Protein AF-A0A2H5QNN0-F1 (afdb_monomer_lite)

InterPro domains:
  IPR008030 NmrA-like domain [PF05368] (2-90)
  IPR036291 NAD(P)-binding domain superfamily [SSF51735] (2-93)
  IPR050608 NmrA-type oxidoreductase, Isoflavone reductase subfamily [PTHR43349] (1-93)

Organism: Citrus unshiu (NCBI:txid55188)

Foldseek 3Di:
DQLVCLVVVHAAEAEDADCPPPPRDPVNVVVVVVCVVSPYHYDHDDLVPQLVVLLVVLLVDQEEEDADEPVVVVSVVSNVVSNVSSVRHPYYHYDYDDDD

Structure (mmCIF, N/CA/C/O backbone):
data_AF-A0A2H5QNN0-F1
#
_entry.id   AF-A0A2H5QNN0-F1
#
loop_
_atom_site.group_PDB
_atom_site.id
_atom_site.type_symbol
_atom_site.label_atom_id
_atom_site.label_alt_id
_atom_site.label_comp_id
_atom_site.label_asym_id
_atom_site.label_entity_id
_atom_site.label_seq_id
_atom_site.pdbx_PDB_ins_code
_atom_site.Cartn_x
_atom_site.Cartn_y
_atom_site.Cartn_z
_atom_site.occupancy
_atom_site.B_iso_or_equiv
_atom_site.auth_seq_id
_atom_site.auth_comp_id
_atom_site.auth_asym_id
_atom_site.auth_atom_id
_atom_site.pdbx_PDB_model_num
ATOM 1 N N . MET A 1 1 ? -7.470 10.898 -0.397 1.00 76.50 1 MET A N 1
ATOM 2 C CA . MET A 1 1 ? -7.810 9.604 -1.027 1.00 76.50 1 MET A CA 1
ATOM 3 C C . MET A 1 1 ? -7.682 8.429 -0.063 1.00 76.50 1 MET A C 1
ATOM 5 O O . MET A 1 1 ? -8.671 7.745 0.142 1.00 76.50 1 MET A O 1
ATOM 9 N N . VAL A 1 2 ? -6.528 8.246 0.592 1.00 81.81 2 VAL A N 1
ATOM 10 C CA . VAL A 1 2 ? -6.312 7.153 1.566 1.00 81.81 2 VAL A CA 1
ATOM 11 C C . VAL A 1 2 ? -7.363 7.146 2.685 1.00 81.81 2 VAL A C 1
ATOM 13 O O . VAL A 1 2 ? -8.036 6.140 2.869 1.00 81.81 2 VAL A O 1
ATOM 16 N N . LYS A 1 3 ? -7.589 8.292 3.349 1.00 82.25 3 LYS A N 1
ATOM 17 C CA . LYS A 1 3 ? -8.613 8.435 4.402 1.00 82.25 3 LYS A CA 1
ATOM 18 C C . LYS A 1 3 ? -9.997 7.963 3.940 1.00 82.25 3 LYS A C 1
ATOM 20 O O . LYS A 1 3 ? -10.622 7.160 4.611 1.00 82.25 3 LYS A O 1
ATOM 25 N N . ALA A 1 4 ? -10.446 8.409 2.766 1.00 81.81 4 ALA A N 1
ATOM 26 C CA . ALA A 1 4 ? -11.753 8.035 2.224 1.00 81.81 4 ALA A CA 1
ATOM 27 C C . ALA A 1 4 ? -11.884 6.522 1.965 1.00 81.81 4 ALA A C 1
ATOM 29 O O . ALA A 1 4 ? -12.950 5.963 2.204 1.00 81.81 4 ALA A O 1
ATOM 30 N N . SER A 1 5 ? -10.806 5.857 1.526 1.00 82.75 5 SER A N 1
ATOM 31 C CA . SER A 1 5 ? -10.792 4.400 1.327 1.00 82.75 5 SER A CA 1
ATOM 32 C C . SER A 1 5 ? -11.016 3.650 2.643 1.00 82.75 5 SER A C 1
ATOM 34 O O . SER A 1 5 ? -11.907 2.807 2.729 1.00 82.75 5 SER A O 1
ATOM 36 N N . VAL A 1 6 ? -10.284 4.046 3.689 1.00 85.44 6 VAL A N 1
ATOM 37 C CA . VAL A 1 6 ? -10.415 3.482 5.041 1.00 85.44 6 VAL A CA 1
ATOM 38 C C . VAL A 1 6 ? -11.810 3.732 5.612 1.00 85.44 6 VAL A C 1
ATOM 40 O O . VAL A 1 6 ? -12.450 2.806 6.100 1.00 85.44 6 VAL A O 1
ATOM 43 N N . PHE A 1 7 ? -12.323 4.961 5.496 1.00 84.06 7 PHE A N 1
ATOM 44 C CA . PHE A 1 7 ? -13.675 5.302 5.953 1.00 84.06 7 PHE A CA 1
ATOM 45 C C . PHE A 1 7 ? -14.778 4.545 5.203 1.00 84.06 7 PHE A C 1
ATOM 47 O O . PHE A 1 7 ? -15.855 4.348 5.755 1.00 84.06 7 PHE A O 1
ATOM 54 N N . SER A 1 8 ? -14.512 4.085 3.979 1.00 83.62 8 SER A N 1
ATOM 55 C CA . SER A 1 8 ? -15.435 3.233 3.216 1.00 83.62 8 SER A CA 1
ATOM 56 C C . SER A 1 8 ? -15.370 1.754 3.625 1.00 83.62 8 SER A C 1
ATOM 58 O O . SER A 1 8 ? -16.044 0.930 3.015 1.00 83.62 8 SER A O 1
ATOM 60 N N . GLY A 1 9 ? -14.558 1.400 4.629 1.00 84.50 9 GLY A N 1
ATOM 61 C CA . GLY A 1 9 ? -14.397 0.031 5.125 1.00 84.50 9 GLY A CA 1
ATOM 62 C C . GLY A 1 9 ? -13.398 -0.821 4.338 1.00 84.50 9 GLY A C 1
ATOM 63 O O . GLY A 1 9 ? -13.276 -2.014 4.608 1.00 84.50 9 GLY A O 1
ATOM 64 N N . HIS A 1 10 ? -12.667 -0.244 3.379 1.00 84.50 10 HIS A N 1
ATOM 65 C CA . HIS A 1 10 ? -11.664 -0.983 2.614 1.00 84.50 10 HIS A CA 1
ATOM 66 C C . HIS A 1 10 ? -10.321 -1.021 3.346 1.00 84.50 10 HIS A C 1
ATOM 68 O O . HIS A 1 10 ? -9.844 -0.010 3.871 1.00 84.50 10 HIS A O 1
ATOM 74 N N . LYS A 1 11 ? -9.658 -2.183 3.317 1.00 84.88 11 LYS A N 1
ATOM 75 C CA . LYS A 1 11 ? -8.284 -2.317 3.808 1.00 84.88 11 LYS A CA 1
ATOM 76 C C . LYS A 1 11 ? -7.351 -1.519 2.898 1.00 84.88 11 LYS A C 1
ATOM 78 O O . LYS A 1 11 ? -7.183 -1.847 1.727 1.00 84.88 11 LYS A O 1
ATOM 83 N N . ALA A 1 12 ? -6.755 -0.461 3.437 1.00 86.62 12 ALA A N 1
ATOM 84 C CA . ALA A 1 12 ? -5.869 0.414 2.685 1.00 86.62 12 ALA A CA 1
ATOM 85 C C . ALA A 1 12 ? -4.400 0.108 2.991 1.00 86.62 12 ALA A C 1
ATOM 87 O O . ALA A 1 12 ? -3.987 0.044 4.151 1.00 86.62 12 ALA A O 1
ATOM 88 N N . TYR A 1 13 ? -3.609 -0.008 1.930 1.00 86.06 13 TYR A N 1
ATOM 89 C CA . TYR A 1 13 ? -2.156 -0.065 1.992 1.00 86.06 13 TYR A CA 1
ATOM 90 C C . TYR A 1 13 ? -1.588 1.229 1.411 1.00 86.06 13 TYR A C 1
ATOM 92 O O . TYR A 1 13 ? -2.081 1.731 0.399 1.00 86.06 13 TYR A O 1
ATOM 100 N N . ALA A 1 14 ? -0.553 1.775 2.041 1.00 85.75 14 ALA A N 1
ATOM 101 C CA . ALA A 1 14 ? 0.161 2.940 1.532 1.00 85.75 14 ALA A CA 1
ATOM 102 C C . ALA A 1 14 ? 1.628 2.581 1.319 1.00 85.75 14 ALA A C 1
ATOM 104 O O . ALA A 1 14 ? 2.332 2.255 2.270 1.00 85.75 14 ALA A O 1
ATOM 105 N N . TYR A 1 15 ? 2.098 2.657 0.075 1.00 84.00 15 TYR A N 1
ATOM 106 C CA . TYR A 1 15 ? 3.515 2.506 -0.232 1.00 84.00 15 TYR A CA 1
ATOM 107 C C . TYR A 1 15 ? 4.197 3.874 -0.182 1.00 84.00 15 TYR A C 1
ATO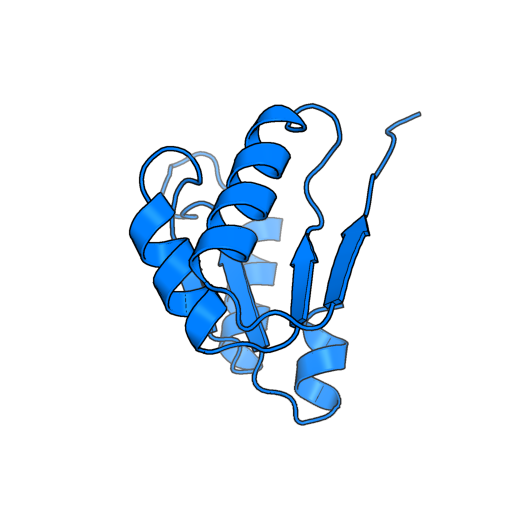M 109 O O . TYR A 1 15 ? 3.795 4.799 -0.892 1.00 84.00 15 TYR A O 1
ATOM 117 N N . ALA A 1 16 ? 5.211 4.021 0.667 1.00 80.00 16 ALA A N 1
ATOM 118 C CA . ALA A 1 16 ? 5.911 5.286 0.850 1.00 80.00 16 ALA A CA 1
ATOM 119 C C . ALA A 1 16 ? 7.423 5.085 0.978 1.00 80.00 16 ALA A C 1
ATOM 121 O O . ALA A 1 16 ? 7.904 4.099 1.537 1.00 80.00 16 ALA A O 1
ATOM 122 N N . ARG A 1 17 ? 8.192 6.072 0.503 1.00 76.69 17 ARG A N 1
ATOM 123 C CA . ARG A 1 17 ? 9.637 6.124 0.753 1.00 76.69 17 ARG A CA 1
ATOM 124 C C . ARG A 1 17 ? 9.884 6.250 2.253 1.00 76.69 17 ARG A C 1
ATOM 126 O O . ARG A 1 17 ? 9.209 7.045 2.907 1.00 76.69 17 ARG A O 1
ATOM 133 N N . SER A 1 18 ? 10.862 5.504 2.773 1.00 70.12 18 SER A N 1
ATOM 134 C CA . SER A 1 18 ? 11.119 5.481 4.214 1.00 70.12 18 SER A CA 1
ATOM 135 C C . SER A 1 18 ? 11.350 6.884 4.772 1.00 70.12 18 SER A C 1
ATOM 137 O O . SER A 1 18 ? 12.173 7.657 4.268 1.00 70.12 18 SER A O 1
ATOM 139 N N . VAL A 1 19 ? 10.625 7.187 5.846 1.00 65.25 19 VAL A N 1
ATOM 140 C CA . VAL A 1 19 ? 10.661 8.492 6.521 1.00 65.25 19 VAL A CA 1
ATOM 141 C C . VAL A 1 19 ? 11.878 8.601 7.450 1.00 65.25 19 VAL A C 1
ATOM 143 O O . VAL A 1 19 ? 12.193 9.677 7.941 1.00 65.25 19 VAL A O 1
ATOM 146 N N . LYS A 1 20 ? 12.611 7.495 7.654 1.00 59.66 20 LYS A N 1
ATOM 147 C CA . LYS A 1 20 ? 13.810 7.419 8.506 1.00 59.66 20 LYS A CA 1
ATOM 148 C C . LYS A 1 20 ? 15.047 8.092 7.900 1.00 59.66 20 LYS A C 1
ATOM 150 O O . LYS A 1 20 ? 16.012 8.346 8.621 1.00 59.66 20 LYS A O 1
ATOM 155 N N . LYS A 1 21 ? 15.056 8.408 6.597 1.00 55.91 21 LYS A N 1
ATOM 156 C CA . LYS A 1 21 ? 16.120 9.239 6.004 1.00 55.91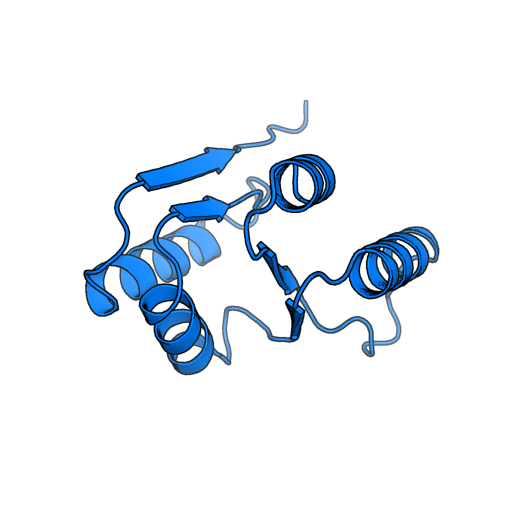 21 LYS A CA 1
ATOM 157 C C . LYS A 1 21 ? 15.949 10.679 6.515 1.00 55.91 21 LYS A C 1
ATOM 159 O O . LYS A 1 21 ? 14.876 11.247 6.361 1.00 55.91 21 LYS A O 1
ATOM 164 N N . LYS A 1 22 ? 17.022 11.266 7.073 1.00 49.62 22 LYS A N 1
ATOM 165 C CA . LYS A 1 22 ? 17.168 12.599 7.729 1.00 49.62 22 LY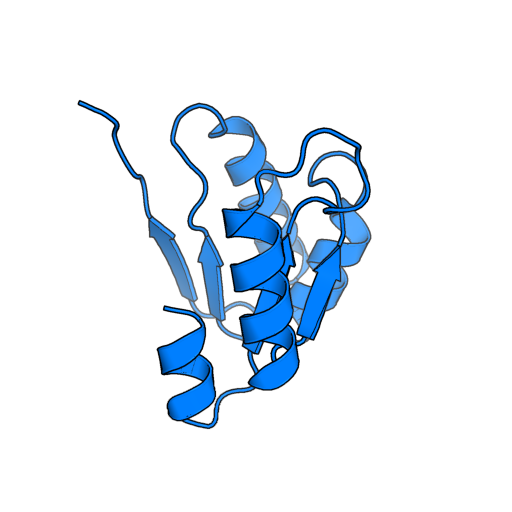S A CA 1
ATOM 166 C C . LYS A 1 22 ? 16.558 13.844 7.024 1.00 49.62 22 LYS A C 1
ATOM 168 O O . LYS A 1 22 ? 16.751 14.953 7.503 1.00 49.62 22 LYS A O 1
ATOM 173 N N . ILE A 1 23 ? 15.844 13.696 5.906 1.00 53.97 23 ILE A N 1
ATOM 174 C CA . ILE A 1 23 ? 15.311 14.760 5.033 1.00 53.97 23 ILE A CA 1
ATOM 175 C C . ILE A 1 23 ? 13.765 14.693 4.975 1.00 53.97 23 ILE A C 1
ATOM 177 O O . ILE A 1 23 ? 13.125 15.090 4.001 1.00 53.97 23 ILE A O 1
ATOM 181 N N . SER A 1 24 ? 13.110 14.134 5.993 1.00 59.94 24 SER A N 1
ATOM 182 C CA . SER A 1 24 ? 11.648 14.132 6.072 1.00 59.94 24 SER A CA 1
ATOM 183 C C . SER A 1 24 ? 11.135 15.460 6.634 1.00 59.94 24 SER A C 1
ATOM 185 O O . SER A 1 24 ? 11.418 15.801 7.780 1.00 59.94 24 SER A O 1
ATOM 187 N N . SER A 1 25 ? 10.356 16.203 5.844 1.00 68.12 25 SER A N 1
ATOM 188 C CA . SER A 1 25 ? 9.661 17.409 6.307 1.00 68.12 25 SER A CA 1
ATOM 189 C C . SER A 1 25 ? 8.673 17.081 7.442 1.00 68.12 25 SER A C 1
ATOM 191 O O . SER A 1 25 ? 8.034 16.027 7.367 1.00 68.12 25 SER A O 1
ATOM 193 N N . PRO A 1 26 ? 8.459 17.979 8.424 1.00 71.38 26 PRO A N 1
ATOM 194 C CA . PRO A 1 26 ? 7.539 17.757 9.550 1.00 71.38 26 PRO A CA 1
ATOM 195 C C . PRO A 1 26 ? 6.145 17.287 9.112 1.00 71.38 26 PRO A C 1
ATOM 197 O O . PRO A 1 26 ? 5.621 16.307 9.631 1.00 71.38 26 PRO A O 1
ATOM 200 N N . SER A 1 27 ? 5.615 17.879 8.040 1.00 77.38 27 SER A N 1
ATOM 201 C CA . SER A 1 27 ? 4.301 17.541 7.481 1.00 77.38 27 SER A CA 1
ATOM 202 C C . SER A 1 27 ? 4.181 16.089 6.994 1.00 77.38 27 SER A C 1
ATOM 204 O O . SER A 1 27 ? 3.096 15.522 6.996 1.00 77.38 27 SER A O 1
ATOM 206 N N . LYS A 1 28 ? 5.283 15.448 6.573 1.00 73.94 28 LYS A N 1
ATOM 207 C CA . LYS A 1 28 ? 5.254 14.033 6.154 1.00 73.94 28 LYS A CA 1
ATOM 208 C C . LYS A 1 28 ? 5.164 13.096 7.351 1.00 73.94 28 LYS A C 1
ATOM 210 O O . LYS A 1 28 ? 4.524 12.057 7.245 1.00 73.94 28 LYS A O 1
ATOM 215 N N . LEU A 1 29 ? 5.801 13.458 8.464 1.00 79.38 29 LEU A N 1
ATOM 216 C CA . LEU A 1 29 ? 5.735 12.686 9.704 1.00 79.38 29 LEU A CA 1
ATOM 217 C C . LEU A 1 29 ? 4.331 12.741 10.310 1.00 79.38 29 LEU A C 1
ATOM 219 O O . LEU A 1 29 ? 3.847 11.720 10.788 1.00 79.38 29 LEU A O 1
ATOM 223 N N . GLU A 1 30 ? 3.667 13.895 10.242 1.00 82.94 30 GLU A N 1
ATOM 224 C CA . GLU A 1 30 ? 2.267 14.038 10.659 1.00 82.94 30 GLU A CA 1
ATOM 225 C C . GLU A 1 30 ? 1.342 13.147 9.826 1.00 82.94 30 GLU A C 1
ATOM 227 O O . GLU A 1 30 ? 0.633 12.323 10.392 1.00 82.94 30 GLU A O 1
ATOM 232 N N . ILE A 1 31 ? 1.429 13.205 8.490 1.00 83.50 31 ILE A N 1
ATOM 233 C CA . ILE A 1 31 ? 0.634 12.333 7.605 1.00 83.50 31 ILE A CA 1
ATOM 234 C C . ILE A 1 31 ? 0.915 10.849 7.881 1.00 83.50 31 ILE A C 1
ATOM 236 O O . ILE A 1 31 ? -0.002 10.032 7.861 1.00 83.50 31 ILE A O 1
ATOM 240 N N . TYR A 1 32 ? 2.175 10.492 8.145 1.00 83.56 32 TYR A N 1
ATOM 241 C CA . TYR A 1 32 ? 2.551 9.116 8.461 1.00 83.56 32 TYR A CA 1
ATOM 242 C C . TYR A 1 32 ? 1.877 8.633 9.749 1.00 83.56 32 TYR A C 1
ATOM 244 O O . TYR A 1 32 ? 1.287 7.556 9.752 1.00 83.56 32 TYR A O 1
ATOM 252 N N . LYS A 1 33 ? 1.911 9.443 10.816 1.00 83.62 33 LYS A N 1
ATOM 253 C CA . LYS A 1 33 ? 1.217 9.135 12.075 1.00 83.62 33 LYS A CA 1
ATOM 254 C C . LYS A 1 33 ? -0.289 9.039 11.875 1.00 83.62 33 LYS A C 1
ATOM 256 O O . LYS A 1 33 ? -0.875 8.034 12.249 1.00 83.62 33 LYS A O 1
ATOM 261 N N . GLU A 1 34 ? -0.888 10.012 11.194 1.00 87.31 34 GLU A N 1
ATOM 262 C CA . GLU A 1 34 ? -2.322 9.989 10.900 1.00 87.31 34 GLU A CA 1
ATOM 263 C C . GLU A 1 34 ? -2.738 8.718 10.153 1.00 87.31 34 GLU A C 1
ATOM 265 O O . GLU A 1 34 ? -3.800 8.164 10.418 1.00 87.31 34 GLU A O 1
ATOM 270 N N . PHE A 1 35 ? -1.921 8.246 9.209 1.00 87.81 35 PHE A N 1
ATOM 271 C CA . PHE A 1 35 ? -2.204 7.020 8.465 1.00 87.81 35 PHE A CA 1
ATOM 272 C C . PHE A 1 35 ? -2.097 5.773 9.346 1.00 87.81 35 PHE A C 1
ATOM 274 O O . PHE A 1 35 ? -2.918 4.868 9.207 1.00 87.81 35 PHE A O 1
ATOM 281 N N . GLN A 1 36 ? -1.145 5.736 10.276 1.00 84.94 36 GLN A N 1
ATOM 282 C CA . GLN A 1 36 ? -1.072 4.659 11.264 1.00 84.94 36 GLN A CA 1
ATOM 283 C C . GLN A 1 36 ? -2.277 4.678 12.211 1.00 84.94 36 GLN A C 1
ATOM 285 O O . GLN A 1 36 ? -2.863 3.623 12.452 1.00 84.94 36 GLN A O 1
ATOM 290 N N . ASP A 1 37 ? -2.692 5.858 12.674 1.00 87.38 37 ASP A N 1
ATOM 291 C CA . ASP A 1 37 ? -3.807 6.020 13.615 1.00 87.38 37 ASP A CA 1
ATOM 292 C C . ASP A 1 37 ? -5.149 5.580 13.013 1.00 87.38 37 ASP A C 1
ATOM 294 O O . ASP A 1 37 ? -5.984 4.999 13.703 1.00 87.38 37 ASP A O 1
ATOM 298 N N . ILE A 1 38 ? -5.351 5.796 11.709 1.00 86.75 38 ILE A N 1
ATOM 299 C CA . ILE A 1 38 ? -6.547 5.322 10.990 1.00 86.75 38 ILE A CA 1
ATOM 300 C C . ILE A 1 38 ? -6.424 3.861 10.510 1.00 86.75 38 ILE A C 1
ATOM 302 O O . ILE A 1 38 ? -7.316 3.371 9.822 1.00 86.75 38 ILE A O 1
ATOM 306 N N . GLY A 1 39 ? -5.340 3.150 10.838 1.00 83.88 39 GLY A N 1
ATOM 307 C CA . GLY A 1 39 ? -5.177 1.726 10.522 1.00 83.88 39 GLY A CA 1
ATOM 308 C C . GLY A 1 39 ? -4.720 1.410 9.092 1.00 83.88 39 GLY A C 1
ATOM 309 O O . GLY A 1 39 ? -4.931 0.295 8.611 1.00 83.88 39 GLY A O 1
ATOM 310 N N . VAL A 1 40 ? -4.088 2.357 8.393 1.00 88.50 40 VAL A N 1
ATOM 311 C CA . VAL A 1 40 ? -3.473 2.099 7.078 1.00 88.50 40 VAL A CA 1
ATOM 312 C C . VAL A 1 40 ? -2.199 1.282 7.262 1.00 88.50 40 VAL A C 1
ATOM 314 O O . VAL A 1 40 ? -1.309 1.647 8.033 1.00 88.50 40 VAL A O 1
ATOM 317 N N . ALA A 1 41 ? -2.060 0.208 6.485 1.00 86.25 41 ALA A N 1
ATOM 318 C CA . ALA A 1 41 ? -0.828 -0.569 6.440 1.00 86.25 41 ALA A CA 1
ATOM 319 C C . ALA A 1 41 ? 0.221 0.171 5.597 1.00 86.25 41 ALA A C 1
ATOM 321 O O . ALA A 1 41 ? 0.191 0.136 4.363 1.00 86.25 41 ALA A O 1
ATOM 322 N N . ILE A 1 42 ? 1.141 0.874 6.260 1.00 85.38 42 ILE A N 1
ATOM 323 C CA . ILE A 1 42 ? 2.207 1.599 5.568 1.00 85.38 42 ILE A CA 1
ATOM 324 C C . ILE A 1 42 ? 3.367 0.652 5.278 1.00 85.38 42 ILE A C 1
ATOM 326 O O . ILE A 1 42 ? 3.971 0.080 6.186 1.00 85.38 42 ILE A O 1
ATOM 330 N N . VAL A 1 43 ? 3.703 0.520 4.000 1.00 82.94 43 VAL A N 1
ATOM 331 C CA . VAL A 1 43 ? 4.874 -0.215 3.548 1.00 82.94 43 VAL A CA 1
ATOM 332 C C . VAL A 1 43 ? 5.957 0.775 3.161 1.00 82.94 43 VAL A C 1
ATOM 334 O O . VAL A 1 43 ? 5.839 1.507 2.180 1.00 82.94 43 VAL A O 1
ATOM 337 N N . GLU A 1 44 ? 7.044 0.753 3.926 1.00 82.88 44 GLU A N 1
ATOM 338 C CA . GLU A 1 44 ? 8.247 1.499 3.587 1.00 82.88 44 GLU A CA 1
ATOM 339 C C . GLU A 1 44 ? 9.072 0.750 2.527 1.00 82.88 44 GLU A C 1
ATOM 341 O O . GLU A 1 44 ? 9.306 -0.466 2.643 1.00 82.88 44 GLU A O 1
ATOM 346 N N . GLY A 1 45 ? 9.531 1.485 1.514 1.00 75.56 45 GLY A N 1
ATOM 347 C CA . GLY A 1 45 ? 10.457 0.994 0.495 1.00 75.56 45 GLY A CA 1
ATOM 348 C C . GLY A 1 45 ? 10.813 2.058 -0.545 1.00 75.56 45 GLY A C 1
ATOM 349 O O . GLY A 1 45 ? 10.106 3.051 -0.720 1.00 75.56 45 GLY A O 1
ATOM 350 N N . GLU A 1 46 ? 11.930 1.862 -1.239 1.00 75.88 46 GLU A N 1
ATOM 351 C CA . GLU A 1 46 ? 12.256 2.606 -2.461 1.00 75.88 46 GLU A CA 1
ATOM 352 C C . GLU A 1 46 ? 11.839 1.787 -3.682 1.00 75.88 46 GLU A C 1
ATOM 354 O O . GLU A 1 46 ? 12.052 0.575 -3.714 1.00 75.88 46 GLU A O 1
ATOM 359 N N . LEU A 1 47 ? 11.208 2.443 -4.665 1.00 69.81 47 LEU A N 1
ATOM 360 C CA . LEU A 1 47 ? 10.722 1.792 -5.890 1.00 69.81 47 LEU A CA 1
ATOM 361 C C . LEU A 1 47 ? 11.862 1.104 -6.663 1.00 69.81 47 LEU A C 1
ATOM 363 O O . LEU A 1 47 ? 11.627 0.082 -7.296 1.00 69.81 47 LEU A O 1
ATOM 367 N N . ASP A 1 48 ? 13.092 1.618 -6.561 1.00 66.50 48 ASP A N 1
ATOM 368 C CA . ASP A 1 48 ? 14.282 1.041 -7.197 1.00 66.50 48 ASP A CA 1
ATOM 369 C C . ASP A 1 48 ? 14.772 -0.264 -6.555 1.00 66.50 48 ASP A C 1
ATOM 371 O O . ASP A 1 48 ? 15.301 -1.124 -7.250 1.00 66.50 48 ASP A O 1
ATOM 375 N N . GLU A 1 49 ? 14.602 -0.426 -5.244 1.00 65.50 49 GLU A N 1
ATOM 376 C CA . GLU A 1 49 ? 15.216 -1.529 -4.489 1.00 65.50 49 GLU A CA 1
ATOM 377 C C . GLU A 1 49 ? 14.229 -2.670 -4.184 1.00 65.50 49 GLU A C 1
ATOM 379 O O . GLU A 1 49 ? 14.642 -3.792 -3.896 1.00 65.50 49 GLU A O 1
ATOM 384 N N . HIS A 1 50 ? 12.916 -2.401 -4.222 1.00 67.69 50 HIS A N 1
ATOM 385 C CA . HIS A 1 50 ? 11.907 -3.266 -3.593 1.00 67.69 50 HIS A CA 1
ATOM 386 C C . HIS A 1 50 ? 10.800 -3.758 -4.538 1.00 67.69 50 HIS A C 1
ATOM 388 O O . HIS A 1 50 ? 9.676 -4.008 -4.099 1.00 67.69 50 HIS A O 1
ATOM 394 N N . GLU A 1 51 ? 11.112 -3.977 -5.814 1.00 70.06 51 GLU A N 1
ATOM 395 C CA . GLU A 1 51 ? 10.158 -4.456 -6.827 1.00 70.06 51 GLU A CA 1
ATOM 396 C C . GLU A 1 51 ? 9.402 -5.729 -6.391 1.00 70.06 51 GLU A C 1
ATOM 398 O O . GLU A 1 51 ? 8.173 -5.773 -6.404 1.00 70.06 51 GLU A O 1
ATOM 403 N N . LYS A 1 52 ? 10.111 -6.735 -5.857 1.00 75.31 52 LYS A N 1
ATOM 404 C CA . LYS A 1 52 ? 9.494 -7.985 -5.364 1.00 75.31 52 LYS A CA 1
ATOM 405 C C . LYS A 1 52 ? 8.489 -7.757 -4.230 1.00 75.31 52 LYS A C 1
ATOM 407 O O . LYS A 1 52 ? 7.483 -8.460 -4.140 1.00 75.31 52 LYS A O 1
ATOM 412 N N . LYS A 1 53 ? 8.755 -6.780 -3.359 1.00 79.62 53 LYS A N 1
ATOM 413 C CA . LYS A 1 53 ? 7.874 -6.433 -2.236 1.00 79.62 53 LYS A CA 1
ATOM 414 C C . LYS A 1 53 ? 6.604 -5.757 -2.748 1.00 79.62 53 LYS A C 1
ATOM 416 O O . LYS A 1 53 ? 5.514 -6.092 -2.293 1.00 79.62 53 LYS A O 1
ATOM 421 N N . ILE A 1 54 ? 6.734 -4.875 -3.737 1.00 81.94 54 ILE A N 1
ATOM 422 C CA . ILE A 1 54 ? 5.596 -4.226 -4.403 1.00 81.94 54 ILE A CA 1
ATOM 423 C C . ILE A 1 54 ? 4.705 -5.279 -5.064 1.00 81.94 54 ILE A C 1
ATOM 425 O O . ILE A 1 54 ? 3.503 -5.302 -4.809 1.00 81.94 54 ILE A O 1
ATOM 429 N N . VAL A 1 55 ? 5.297 -6.218 -5.807 1.00 83.50 55 VAL A N 1
ATOM 430 C CA . VAL A 1 55 ? 4.562 -7.331 -6.430 1.00 83.50 55 VAL A CA 1
ATOM 431 C C . VAL A 1 55 ? 3.806 -8.161 -5.388 1.00 83.50 55 VAL A C 1
ATOM 433 O O . VAL A 1 55 ? 2.656 -8.520 -5.621 1.00 83.50 55 VAL A O 1
ATOM 436 N N . SER A 1 56 ? 4.408 -8.455 -4.228 1.00 84.69 56 SER A N 1
ATOM 437 C CA . SER A 1 56 ? 3.709 -9.207 -3.172 1.00 84.69 56 SER A CA 1
ATOM 438 C C . SER A 1 56 ? 2.473 -8.478 -2.640 1.00 84.69 56 SER A C 1
ATOM 440 O O . SER A 1 56 ? 1.441 -9.109 -2.447 1.00 84.69 56 SER A O 1
ATOM 442 N N . ILE A 1 57 ? 2.538 -7.152 -2.497 1.00 84.56 57 ILE A N 1
ATOM 443 C CA . ILE A 1 57 ? 1.399 -6.337 -2.054 1.00 84.56 57 ILE A CA 1
ATOM 444 C C . ILE A 1 57 ? 0.335 -6.276 -3.143 1.00 84.56 57 ILE A C 1
ATOM 446 O O . ILE A 1 57 ? -0.846 -6.400 -2.847 1.00 84.56 57 ILE A O 1
ATOM 450 N N . PHE A 1 58 ? 0.740 -6.139 -4.407 1.00 86.44 58 PHE A N 1
ATOM 451 C CA . PHE A 1 58 ? -0.181 -6.123 -5.545 1.00 86.44 58 PHE A CA 1
ATOM 452 C C . PHE A 1 58 ? -0.943 -7.437 -5.721 1.00 86.44 58 PHE A C 1
ATOM 454 O O . PHE A 1 58 ? -2.032 -7.437 -6.279 1.00 86.44 58 PHE A O 1
ATOM 461 N N . LYS A 1 59 ? -0.430 -8.553 -5.199 1.00 85.69 59 LYS A N 1
ATOM 462 C CA . LYS A 1 59 ? -1.192 -9.807 -5.138 1.00 85.69 59 LYS A CA 1
ATOM 463 C C . LYS A 1 59 ? -2.272 -9.807 -4.055 1.00 85.69 59 LYS A C 1
ATOM 465 O O . LYS A 1 59 ? -3.232 -10.556 -4.182 1.00 85.69 59 LYS A O 1
ATOM 470 N N . GLU A 1 60 ? -2.129 -8.991 -3.013 1.00 84.75 60 GLU A N 1
ATOM 471 C CA . GLU A 1 60 ? -3.099 -8.883 -1.913 1.00 84.75 60 GLU A CA 1
ATOM 472 C C . GLU A 1 60 ? -4.178 -7.816 -2.141 1.00 84.75 60 GLU A C 1
ATOM 474 O O . GLU A 1 60 ? -5.128 -7.743 -1.362 1.00 84.75 60 GLU A O 1
ATOM 479 N N . VAL A 1 61 ? -4.036 -6.964 -3.161 1.00 85.50 61 VAL A N 1
ATOM 480 C CA . VAL A 1 61 ? -4.962 -5.854 -3.426 1.00 85.50 61 VAL A CA 1
ATOM 481 C C . VAL A 1 61 ? -5.596 -5.973 -4.807 1.00 85.50 61 VAL A C 1
ATOM 483 O O . VAL A 1 61 ? -4.992 -6.503 -5.731 1.00 85.50 61 VAL A O 1
ATOM 486 N N . ASP A 1 62 ? -6.802 -5.429 -4.963 1.00 84.56 62 ASP A N 1
ATOM 487 C CA . ASP A 1 62 ? -7.531 -5.437 -6.241 1.00 84.56 62 ASP A CA 1
ATOM 488 C C . ASP A 1 62 ? -7.394 -4.125 -7.029 1.00 84.56 62 ASP A C 1
ATOM 490 O O . ASP A 1 62 ? -7.614 -4.087 -8.242 1.00 84.56 62 ASP A O 1
ATOM 494 N N . VAL A 1 63 ? -7.071 -3.025 -6.341 1.00 85.38 63 VAL A N 1
ATOM 495 C CA . VAL A 1 63 ? -7.012 -1.672 -6.909 1.00 85.38 63 VAL A CA 1
ATOM 496 C C . VAL A 1 63 ? -5.709 -1.008 -6.496 1.00 85.38 63 VAL A C 1
ATOM 498 O O . VAL A 1 63 ? -5.384 -0.941 -5.309 1.00 85.38 63 VAL A O 1
ATOM 501 N N . VAL A 1 64 ? -4.992 -0.463 -7.477 1.00 85.31 64 VAL A N 1
ATOM 502 C CA . VAL A 1 64 ? -3.772 0.316 -7.251 1.00 85.31 64 VAL A CA 1
ATOM 503 C C . VAL A 1 64 ? -4.045 1.764 -7.630 1.00 85.31 64 VAL A C 1
ATOM 505 O O . VAL A 1 64 ? -4.515 2.049 -8.731 1.00 85.31 64 VAL A O 1
ATOM 508 N N . ILE A 1 65 ? -3.738 2.694 -6.722 1.00 85.56 65 ILE A N 1
ATOM 509 C CA . ILE A 1 65 ? -3.741 4.120 -7.048 1.00 85.56 65 ILE A CA 1
ATOM 510 C C . ILE A 1 65 ? -2.338 4.694 -6.907 1.00 85.56 65 ILE A C 1
ATOM 512 O O . ILE A 1 65 ? -1.766 4.709 -5.816 1.00 85.56 65 ILE A O 1
ATOM 516 N N . SER A 1 66 ? -1.818 5.204 -8.018 1.00 81.00 66 SER A N 1
ATOM 517 C CA . SER A 1 66 ? -0.524 5.862 -8.108 1.00 81.00 66 SER A CA 1
ATOM 518 C C . SER A 1 66 ? -0.713 7.378 -8.150 1.00 81.00 66 SER A C 1
ATOM 520 O O . SER A 1 66 ? -1.321 7.925 -9.069 1.00 81.00 66 SER A O 1
ATOM 522 N N . THR A 1 67 ? -0.182 8.077 -7.145 1.00 77.19 67 THR A N 1
ATOM 523 C CA . THR A 1 67 ? -0.136 9.552 -7.095 1.00 77.19 67 THR A CA 1
ATOM 524 C C . THR A 1 67 ? 1.300 10.058 -7.241 1.00 77.19 67 THR A C 1
ATOM 526 O O . THR A 1 67 ? 1.747 10.925 -6.483 1.00 77.19 67 THR A O 1
ATOM 529 N N . VAL A 1 68 ? 2.061 9.449 -8.152 1.00 70.56 68 VAL A N 1
ATOM 530 C CA . VAL A 1 68 ? 3.460 9.801 -8.424 1.00 70.56 68 VAL A CA 1
ATOM 531 C C . VAL A 1 68 ? 3.513 11.091 -9.253 1.00 70.56 68 VAL A C 1
ATOM 533 O O . VAL A 1 68 ? 2.744 11.284 -10.189 1.00 70.56 68 VAL A O 1
ATOM 536 N N . ALA A 1 69 ? 4.402 12.019 -8.888 1.00 69.69 69 ALA A N 1
ATOM 537 C CA . ALA A 1 69 ? 4.532 13.297 -9.589 1.00 69.69 69 ALA A CA 1
ATOM 538 C C . ALA A 1 69 ? 5.295 13.138 -10.918 1.00 69.69 69 ALA A C 1
ATOM 540 O O . ALA A 1 69 ? 6.238 12.354 -11.003 1.00 69.69 69 ALA A O 1
ATOM 541 N N . TYR A 1 70 ? 4.966 13.969 -11.915 1.00 58.09 70 TYR A N 1
ATOM 542 C CA . TYR A 1 70 ? 5.527 13.938 -13.278 1.00 58.09 70 TYR A CA 1
ATOM 543 C C . TYR A 1 70 ? 7.055 13.714 -13.416 1.00 58.09 70 TYR A C 1
ATOM 545 O O . TYR A 1 70 ? 7.448 12.920 -14.269 1.00 58.09 70 TYR A O 1
ATOM 553 N N . PRO A 1 71 ? 7.957 14.319 -12.608 1.00 62.28 71 PRO A N 1
ATOM 554 C CA . PRO A 1 71 ? 9.399 14.064 -12.743 1.00 62.28 71 PRO A CA 1
ATOM 555 C C . PRO A 1 71 ? 9.827 12.608 -12.465 1.00 62.28 71 PRO A C 1
ATOM 557 O O . PRO A 1 71 ? 10.971 12.257 -12.735 1.00 62.28 71 PRO A O 1
ATOM 560 N N . GLN A 1 72 ? 8.935 11.764 -11.939 1.00 62.47 72 GLN A N 1
ATOM 561 C CA . GLN A 1 72 ? 9.175 10.355 -11.602 1.00 62.47 72 GLN A CA 1
ATOM 562 C C . GLN A 1 72 ? 8.479 9.391 -12.579 1.00 62.47 72 GLN A C 1
ATOM 564 O O . GLN A 1 72 ? 8.250 8.234 -12.250 1.00 62.47 72 GLN A O 1
ATOM 569 N N . PHE A 1 73 ? 8.175 9.829 -13.806 1.00 64.69 73 PHE A N 1
ATOM 570 C CA . PHE A 1 73 ? 7.527 8.997 -14.833 1.00 64.69 73 PHE A CA 1
ATOM 571 C C . PHE A 1 73 ? 8.219 7.638 -15.072 1.00 64.69 73 PHE A C 1
ATOM 573 O O . PHE A 1 73 ? 7.566 6.637 -15.343 1.00 64.69 73 PHE A O 1
ATOM 580 N N . ARG A 1 74 ? 9.549 7.558 -14.921 1.00 65.94 74 ARG A N 1
ATOM 581 C CA . ARG A 1 74 ? 10.281 6.279 -15.025 1.00 65.94 74 ARG A CA 1
ATOM 582 C C . ARG A 1 74 ? 9.911 5.282 -13.927 1.00 65.94 74 ARG A C 1
ATOM 584 O O . ARG A 1 74 ? 9.921 4.082 -14.181 1.00 65.94 74 ARG A O 1
ATOM 591 N N . ASP A 1 75 ? 9.565 5.768 -12.742 1.00 70.00 75 ASP A N 1
ATOM 592 C CA . ASP A 1 75 ? 9.159 4.926 -11.618 1.00 70.00 75 ASP A CA 1
ATOM 593 C C . ASP A 1 75 ? 7.755 4.347 -11.839 1.00 70.00 75 ASP A C 1
ATOM 595 O O . ASP A 1 75 ? 7.423 3.286 -11.316 1.00 70.00 75 ASP A O 1
ATOM 599 N N . GLN A 1 76 ? 6.949 5.008 -12.671 1.00 70.62 76 GLN A N 1
ATOM 600 C CA . GLN A 1 76 ? 5.612 4.564 -13.045 1.00 70.62 76 GLN A CA 1
ATOM 601 C C . GLN A 1 76 ? 5.640 3.308 -13.919 1.00 70.62 76 GLN A C 1
ATOM 603 O O . GLN A 1 76 ? 4.878 2.380 -13.675 1.00 70.62 76 GLN A O 1
ATOM 608 N N . LEU A 1 77 ? 6.613 3.203 -14.832 1.00 78.00 77 LEU A N 1
ATOM 609 C CA . LEU A 1 77 ? 6.819 1.989 -15.634 1.00 78.00 77 LEU A CA 1
ATOM 610 C C . LEU A 1 77 ? 7.087 0.750 -14.766 1.00 78.00 77 LEU A C 1
ATOM 612 O O . LEU A 1 77 ? 6.716 -0.358 -15.141 1.00 78.00 77 LEU A O 1
ATOM 616 N N . LYS A 1 78 ? 7.710 0.927 -13.595 1.00 78.75 78 LYS A N 1
ATOM 617 C CA . LYS A 1 78 ? 7.958 -0.168 -12.644 1.00 78.75 78 LYS A CA 1
ATOM 618 C C . LYS A 1 78 ? 6.690 -0.594 -11.919 1.00 78.75 78 LYS A C 1
ATOM 620 O O . LYS A 1 78 ? 6.520 -1.771 -11.621 1.00 78.75 78 LYS A O 1
ATOM 625 N N . ILE A 1 79 ? 5.806 0.362 -11.633 1.00 81.19 79 ILE A N 1
ATOM 626 C CA . ILE A 1 79 ? 4.484 0.072 -11.075 1.00 81.19 79 ILE A CA 1
ATOM 627 C C . ILE A 1 79 ? 3.690 -0.750 -12.094 1.00 81.19 79 ILE A C 1
ATOM 629 O O . ILE A 1 79 ? 3.154 -1.792 -11.727 1.00 81.19 79 ILE A O 1
ATOM 633 N N . ASP A 1 80 ? 3.699 -0.354 -13.367 1.00 82.50 80 ASP A N 1
ATOM 634 C CA . ASP A 1 80 ? 3.036 -1.102 -14.440 1.00 82.50 80 ASP A CA 1
ATOM 635 C C . ASP A 1 80 ? 3.588 -2.518 -14.603 1.00 82.50 80 ASP A C 1
ATOM 637 O O . ASP A 1 80 ? 2.819 -3.471 -14.758 1.00 82.50 80 ASP A O 1
ATOM 641 N N . ASP A 1 81 ? 4.910 -2.681 -14.558 1.00 85.19 81 ASP A N 1
ATOM 642 C CA . ASP A 1 81 ? 5.529 -4.001 -14.662 1.00 85.19 81 ASP A CA 1
ATOM 643 C C . ASP A 1 81 ? 5.172 -4.884 -13.458 1.00 85.19 81 ASP A C 1
ATOM 645 O O . ASP A 1 81 ? 4.714 -6.017 -13.619 1.00 85.19 81 ASP A O 1
ATOM 649 N N . ALA A 1 82 ? 5.228 -4.327 -12.245 1.00 83.62 82 ALA A N 1
ATOM 650 C CA . ALA A 1 82 ? 4.812 -5.032 -11.037 1.00 83.62 82 ALA A CA 1
ATOM 651 C C . ALA A 1 82 ? 3.329 -5.441 -11.076 1.00 83.62 82 ALA A C 1
ATOM 653 O O . ALA A 1 82 ? 2.975 -6.527 -10.607 1.00 83.62 82 ALA A O 1
ATOM 654 N N . ILE A 1 83 ? 2.459 -4.605 -11.651 1.00 85.50 83 ILE A N 1
ATOM 655 C CA . ILE A 1 83 ? 1.038 -4.921 -11.853 1.00 85.50 83 ILE A CA 1
ATOM 656 C C . ILE A 1 83 ? 0.882 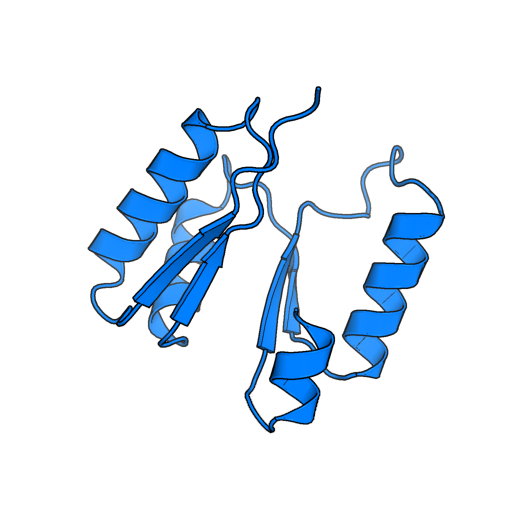-6.094 -12.825 1.00 85.50 83 ILE A C 1
ATOM 658 O O . ILE A 1 83 ? 0.141 -7.036 -12.525 1.00 85.50 83 ILE A O 1
ATOM 662 N N . LYS A 1 84 ? 1.603 -6.079 -13.954 1.00 86.19 84 LYS A N 1
ATOM 663 C CA . LYS A 1 84 ? 1.583 -7.176 -14.936 1.00 86.19 84 LYS A CA 1
ATOM 664 C C . LYS A 1 84 ? 2.037 -8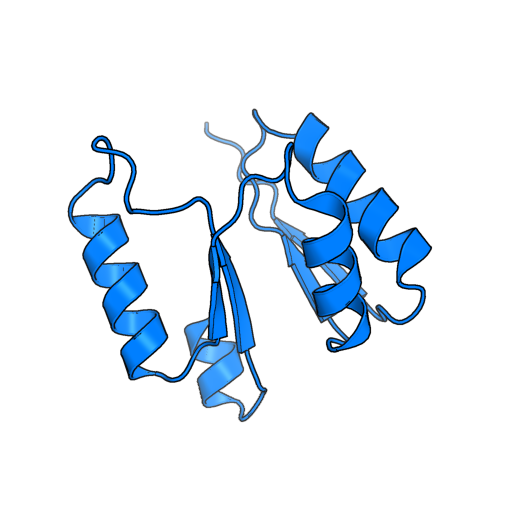.496 -14.322 1.00 86.19 84 LYS A C 1
ATOM 666 O O . LYS A 1 84 ? 1.420 -9.526 -14.577 1.00 86.19 84 LYS A O 1
ATOM 671 N N . VAL A 1 85 ? 3.074 -8.464 -13.486 1.00 86.75 85 VAL A N 1
ATOM 672 C CA . VAL A 1 85 ? 3.585 -9.651 -12.782 1.00 86.75 85 VAL A CA 1
ATOM 673 C C . VAL A 1 85 ? 2.604 -10.148 -11.714 1.00 86.75 85 VAL A C 1
ATOM 675 O O . VAL A 1 85 ? 2.497 -11.355 -11.487 1.00 86.75 85 VAL A O 1
ATOM 678 N N . ALA A 1 86 ? 1.887 -9.247 -11.038 1.00 87.00 86 ALA A N 1
ATOM 679 C CA . ALA A 1 86 ? 0.889 -9.630 -10.043 1.00 87.00 86 ALA A CA 1
ATOM 680 C C . ALA A 1 86 ? -0.354 -10.271 -10.680 1.00 87.00 86 ALA A C 1
ATOM 682 O O . ALA A 1 86 ? -0.880 -11.236 -10.128 1.00 87.00 86 ALA A O 1
ATOM 683 N N . GLY A 1 87 ? -0.821 -9.746 -11.819 1.00 86.69 87 GLY A N 1
ATOM 684 C CA . GLY A 1 87 ? -1.917 -10.313 -12.616 1.00 86.69 87 GLY A CA 1
ATOM 685 C C . GLY A 1 87 ? -3.317 -10.253 -11.983 1.00 86.69 87 GLY A C 1
ATOM 686 O O . GLY A 1 87 ? -4.276 -10.666 -12.625 1.00 86.69 87 GLY A O 1
ATOM 687 N N . ASN A 1 88 ? -3.451 -9.743 -10.752 1.00 89.12 88 ASN A N 1
ATOM 688 C CA . ASN A 1 88 ? -4.713 -9.695 -9.995 1.00 89.12 88 ASN A CA 1
ATOM 689 C C . ASN A 1 88 ? -5.368 -8.297 -9.952 1.00 89.12 88 ASN A C 1
ATOM 691 O O . ASN A 1 88 ? -6.482 -8.134 -9.460 1.00 89.12 88 ASN A O 1
ATOM 695 N N . ILE A 1 89 ? -4.689 -7.263 -10.453 1.00 87.81 89 ILE A N 1
ATOM 696 C CA . ILE A 1 89 ? -5.182 -5.885 -10.355 1.00 87.81 89 ILE A CA 1
ATOM 697 C C . ILE A 1 89 ? -6.303 -5.644 -11.365 1.00 87.81 89 ILE A C 1
ATOM 699 O O . ILE A 1 89 ? -6.131 -5.845 -12.566 1.00 87.81 89 ILE A O 1
ATOM 703 N N . ARG A 1 90 ? -7.445 -5.156 -10.872 1.00 85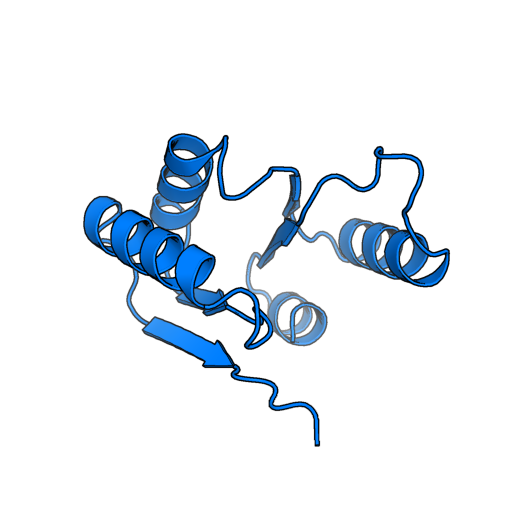.69 90 ARG A N 1
ATOM 704 C CA . ARG A 1 90 ? -8.638 -4.866 -11.682 1.00 85.69 90 ARG A CA 1
ATOM 705 C C . ARG A 1 90 ? -8.603 -3.463 -12.277 1.00 85.69 90 ARG A C 1
ATOM 707 O O . ARG A 1 90 ? -9.042 -3.271 -13.405 1.00 85.69 90 ARG A O 1
ATOM 714 N N . TYR A 1 91 ? -8.094 -2.492 -11.517 1.00 84.12 91 TYR A N 1
ATOM 715 C CA . TYR A 1 91 ? -8.039 -1.088 -11.924 1.00 84.12 91 TYR A CA 1
ATOM 716 C C . TYR A 1 91 ? -6.752 -0.414 -11.437 1.00 84.12 91 TYR A C 1
ATOM 718 O O . TYR A 1 91 ? -6.378 -0.546 -10.268 1.00 84.12 91 TYR A O 1
ATOM 726 N N . LEU A 1 92 ? -6.124 0.351 -12.334 1.00 81.38 92 LEU A N 1
ATOM 727 C CA . LEU A 1 92 ? -5.028 1.271 -12.039 1.00 81.38 92 LEU A CA 1
ATOM 728 C C . LEU A 1 92 ? -5.524 2.709 -12.221 1.00 81.38 92 LEU A C 1
ATOM 730 O O . LEU A 1 92 ? -6.060 3.054 -13.273 1.00 81.38 92 LEU A O 1
ATOM 734 N N . ILE A 1 93 ? -5.349 3.540 -11.194 1.00 82.38 93 ILE A N 1
ATOM 735 C CA . ILE A 1 93 ? -5.641 4.977 -11.257 1.00 82.38 93 ILE A CA 1
ATOM 736 C C . ILE A 1 93 ? -4.320 5.736 -11.178 1.00 82.38 93 ILE A C 1
ATOM 738 O O . ILE A 1 93 ? -3.615 5.654 -10.172 1.00 82.38 93 ILE A O 1
ATOM 742 N N . GLU A 1 94 ? -4.009 6.501 -12.219 1.00 77.19 94 GLU A N 1
ATOM 743 C CA . GLU A 1 94 ? -2.797 7.314 -12.301 1.00 77.19 94 GLU A CA 1
ATOM 744 C C . GLU A 1 94 ? -3.143 8.798 -12.205 1.00 77.19 94 GLU A C 1
ATOM 746 O O . GLU A 1 94 ? -3.856 9.345 -13.049 1.00 77.19 94 GLU A O 1
ATOM 751 N N . LEU A 1 95 ? -2.647 9.466 -11.163 1.00 69.00 95 LEU A N 1
ATOM 752 C CA . LEU A 1 95 ? -2.873 10.892 -10.968 1.00 69.00 95 LEU A CA 1
ATOM 753 C C . LEU A 1 95 ? -1.623 11.688 -11.348 1.00 69.00 95 LEU A C 1
ATOM 755 O O . LEU A 1 95 ? -0.728 11.902 -10.530 1.00 69.00 95 LEU A O 1
ATOM 759 N N . PHE A 1 96 ? -1.591 12.178 -12.585 1.00 62.00 96 PHE A N 1
ATOM 760 C CA . PHE A 1 96 ? -0.526 13.052 -13.068 1.00 62.00 96 PHE A CA 1
ATOM 761 C C . PHE A 1 96 ? -0.732 14.483 -12.565 1.00 62.00 96 PHE A C 1
ATOM 763 O O . PHE A 1 96 ? -1.453 15.285 -13.159 1.00 62.00 96 PHE A O 1
ATOM 770 N N . LEU A 1 97 ? -0.079 14.825 -11.455 1.00 55.19 97 LEU A N 1
ATOM 771 C CA . LEU A 1 97 ? -0.018 16.209 -10.988 1.00 55.19 97 LEU A CA 1
ATOM 772 C C . LEU A 1 97 ? 1.024 16.976 -11.814 1.00 55.19 97 LEU A C 1
ATOM 774 O O . LEU A 1 97 ? 2.229 16.878 -11.572 1.00 55.19 97 LEU A O 1
ATOM 778 N N . SER A 1 98 ? 0.550 17.740 -12.800 1.00 44.03 98 SER A N 1
ATOM 779 C CA . SER A 1 98 ? 1.361 18.731 -13.507 1.00 44.03 98 SER A CA 1
ATOM 780 C C . SER A 1 98 ? 1.547 19.955 -12.607 1.00 44.03 98 SER A C 1
ATOM 782 O O . SER A 1 98 ? 0.571 20.605 -12.226 1.00 44.03 98 SER A O 1
ATOM 784 N N . LYS A 1 99 ? 2.793 20.265 -12.229 1.00 49.44 99 LYS A N 1
ATOM 785 C CA . LYS A 1 99 ? 3.104 21.588 -11.678 1.00 49.44 99 LYS A CA 1
ATOM 786 C C . LYS A 1 99 ? 3.073 22.588 -12.837 1.00 49.44 99 LYS A C 1
ATOM 788 O O . LYS A 1 99 ? 3.890 22.466 -13.745 1.00 49.44 99 LYS A O 1
ATOM 793 N N . LYS A 1 100 ? 2.132 23.534 -12.793 1.00 40.47 100 LYS A N 1
ATOM 794 C CA . LYS A 1 100 ? 2.292 24.822 -13.480 1.00 40.47 100 LYS A CA 1
ATOM 795 C C . LYS A 1 100 ? 3.404 25.624 -12.814 1.00 40.47 100 LYS A C 1
ATOM 797 O O . LYS A 1 100 ? 3.554 25.481 -11.577 1.00 40.47 100 LYS A O 1
#

Radius of gyration: 13.74 Å; chains: 1; bounding box: 33×35×29 Å

Sequence (100 aa):
MVKASVFSGHKAYAYARSVKKKISSPSKLEIYKEFQDIGVAIVEGELDEHEKKIVSIFKEVDVVISTVAYPQFRDQLKIDDAIKVAGNIRYLIELFLSKK

pLDDT: mean 77.19, std 10.9, range [40.47, 89.12]

Secondary structure (DSSP, 8-state):
-HHHHHHTT---EEEE--TTSTT--HHHHHHHHHHHHTT-EEEE--TTT-HHHHHHHHHH-SEEEE---GGGHHHHHHHHHHHHHH----EEEE------